Protein AF-A0A7K5KPU1-F1 (afdb_monomer_lite)

Sequence (123 aa):
QDVCALCQQLVGFLRHISNQSAVEVVLDQVLGVLCPPLPFAAPPCRALLRALLHRLLCEIQHLEPRQVCATLKLCRGELGAVPVPEVPGDRPQGSAGPGLSPRALPVPVPLCWMCRTLVARAE

Secondary structure (DSSP, 8-state):
--HHHHHHHHHHHHHHHHTSHHHHHHHHHHHHHHSTT-TTTHHHHHHHHHHHHHHHHHHHHT--HHHHHHHTTSS---S----------------PPP-----------SHHHHHHHHHTT--

Organism: Vireo altiloquus (NCBI:txid34956)

Structure (mmCIF, N/CA/C/O backbone):
data_AF-A0A7K5KPU1-F1
#
_entry.id   AF-A0A7K5KPU1-F1
#
loop_
_atom_site.group_PDB
_atom_site.id
_atom_site.type_symbol
_atom_site.label_atom_id
_atom_site.label_alt_id
_atom_site.label_comp_id
_atom_site.label_asym_id
_atom_site.label_entity_id
_atom_site.label_seq_id
_atom_site.pdbx_PDB_ins_code
_atom_site.Cartn_x
_atom_site.Cartn_y
_atom_site.Cartn_z
_atom_site.occupancy
_atom_site.B_iso_or_equiv
_atom_site.auth_seq_id
_atom_site.auth_comp_id
_atom_site.auth_asym_id
_atom_site.auth_atom_id
_atom_site.pdbx_PDB_model_num
ATOM 1 N N . GLN A 1 1 ? -23.981 -1.659 13.807 1.00 51.25 1 GLN A N 1
ATOM 2 C CA . GLN A 1 1 ? -22.627 -2.188 13.554 1.00 51.25 1 GLN A CA 1
ATOM 3 C C . GLN A 1 1 ? -21.649 -1.241 14.218 1.00 51.25 1 GLN A C 1
ATOM 5 O O . GLN A 1 1 ? -21.738 -0.044 13.967 1.00 51.25 1 GLN A O 1
ATOM 10 N N . ASP A 1 2 ? -20.780 -1.743 15.090 1.00 87.12 2 ASP A N 1
ATOM 11 C CA . ASP A 1 2 ? -19.763 -0.921 15.742 1.00 87.12 2 ASP A CA 1
ATOM 12 C C . ASP A 1 2 ? -18.693 -0.502 14.733 1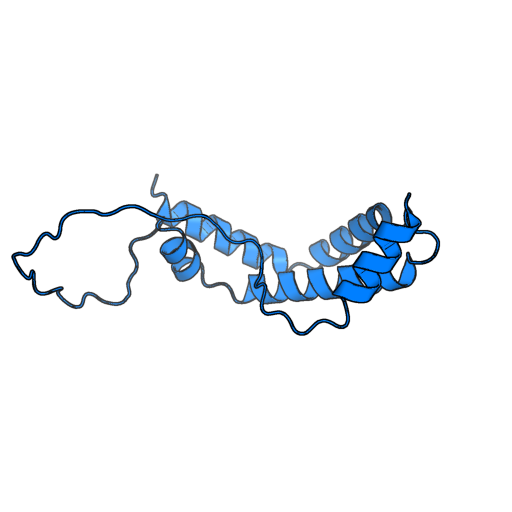.00 87.12 2 ASP A C 1
ATOM 14 O O . ASP A 1 2 ? -17.836 -1.292 14.338 1.00 87.12 2 ASP A O 1
ATOM 18 N N . VAL A 1 3 ? -18.738 0.765 14.321 1.00 92.81 3 VAL A N 1
ATOM 19 C CA . VAL A 1 3 ? -17.795 1.370 13.364 1.00 92.81 3 VAL A CA 1
ATOM 20 C C . VAL A 1 3 ? -16.341 1.201 13.827 1.00 92.81 3 VAL A C 1
ATOM 22 O O . VAL A 1 3 ? -15.447 0.943 13.022 1.00 92.81 3 VAL A O 1
ATOM 25 N N . CYS A 1 4 ? -16.116 1.261 15.142 1.00 94.75 4 CYS A N 1
ATOM 26 C CA . CYS A 1 4 ? -14.818 1.004 15.756 1.00 94.75 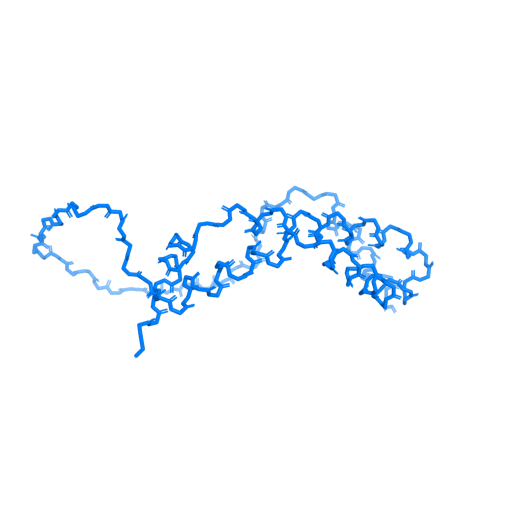4 CYS A CA 1
ATOM 27 C C . CYS A 1 4 ? -14.323 -0.433 15.511 1.00 94.75 4 CYS A C 1
ATOM 29 O O . CYS A 1 4 ? -13.163 -0.628 15.145 1.00 94.75 4 CYS A O 1
ATOM 31 N N . ALA A 1 5 ? -15.189 -1.437 15.682 1.00 95.38 5 ALA A N 1
ATOM 32 C CA . ALA A 1 5 ? -14.831 -2.839 15.475 1.00 95.38 5 ALA A CA 1
ATOM 33 C C . ALA A 1 5 ? -14.534 -3.124 13.998 1.00 95.38 5 ALA A C 1
ATOM 35 O O . ALA A 1 5 ? -13.524 -3.755 13.691 1.00 95.38 5 ALA A O 1
ATOM 36 N N . LEU A 1 6 ? -15.352 -2.580 13.091 1.00 96.06 6 LEU A N 1
ATOM 37 C CA . LEU A 1 6 ? -15.130 -2.709 11.651 1.00 96.06 6 LEU A CA 1
ATOM 38 C C . LEU A 1 6 ? -13.789 -2.093 11.232 1.00 96.06 6 LEU A C 1
ATOM 40 O O . LEU A 1 6 ? -13.026 -2.714 10.497 1.00 96.06 6 LEU A O 1
ATOM 44 N N . CYS A 1 7 ? -13.464 -0.901 11.738 1.00 96.56 7 CYS A N 1
ATOM 45 C CA . CYS A 1 7 ? -12.170 -0.278 11.478 1.00 96.56 7 CYS A CA 1
ATOM 46 C C . CYS A 1 7 ? -11.009 -1.161 11.961 1.00 96.56 7 CYS A C 1
ATOM 48 O O . CYS A 1 7 ? -10.065 -1.402 11.209 1.00 96.56 7 CYS A O 1
ATOM 50 N N . GLN A 1 8 ? -11.087 -1.691 13.188 1.00 95.69 8 GLN A N 1
ATOM 51 C CA . GLN A 1 8 ? -10.033 -2.552 13.732 1.00 95.69 8 GLN A CA 1
ATOM 52 C C . GLN A 1 8 ? -9.856 -3.826 12.903 1.00 95.69 8 GLN A C 1
ATOM 54 O O . GLN A 1 8 ? -8.725 -4.242 12.659 1.00 95.69 8 GLN A O 1
ATOM 59 N N . GLN A 1 9 ? -10.956 -4.418 12.433 1.00 96.56 9 GLN A N 1
ATOM 60 C CA . GLN A 1 9 ? -10.918 -5.574 11.542 1.00 96.56 9 GLN A CA 1
ATOM 61 C C . GLN A 1 9 ? -10.260 -5.239 10.203 1.00 96.56 9 GLN A C 1
ATOM 63 O O . GLN A 1 9 ? -9.405 -5.997 9.755 1.00 96.56 9 GLN A O 1
ATOM 68 N N . LEU A 1 10 ? -10.600 -4.101 9.588 1.00 95.81 10 LEU A N 1
ATOM 69 C CA . LEU A 1 10 ? -9.976 -3.663 8.337 1.00 95.81 10 LEU A CA 1
ATOM 70 C C . LEU A 1 10 ? -8.472 -3.440 8.507 1.00 95.81 10 LEU A C 1
ATOM 72 O O . LEU A 1 10 ? -7.690 -3.938 7.703 1.00 95.81 10 LEU A O 1
ATOM 76 N N . VAL A 1 11 ? -8.049 -2.740 9.563 1.00 95.19 11 VAL A N 1
ATOM 77 C CA . VAL A 1 11 ? -6.619 -2.511 9.822 1.00 95.19 11 VAL A CA 1
ATOM 78 C C . VAL A 1 11 ? -5.904 -3.831 10.121 1.00 95.19 11 VAL A C 1
ATOM 80 O O . VAL A 1 11 ? -4.813 -4.065 9.608 1.00 95.19 11 VAL A O 1
ATOM 83 N N . GLY A 1 12 ? -6.526 -4.731 10.886 1.00 94.81 12 GLY A N 1
ATOM 84 C CA . GLY A 1 12 ? -5.998 -6.076 11.123 1.00 94.81 12 GLY A CA 1
ATOM 85 C C . GLY A 1 12 ? -5.848 -6.887 9.833 1.00 94.81 12 GLY A C 1
ATOM 86 O O . GLY A 1 12 ? -4.824 -7.536 9.626 1.00 94.81 12 GLY A O 1
ATOM 87 N N . PHE A 1 13 ? -6.822 -6.798 8.928 1.00 93.56 13 PHE A N 1
ATOM 88 C CA . PHE A 1 13 ? -6.751 -7.438 7.619 1.00 93.56 13 PHE A CA 1
ATOM 89 C C . PHE A 1 13 ? -5.625 -6.850 6.761 1.00 93.56 13 PHE A C 1
ATOM 91 O O . PHE A 1 13 ? -4.845 -7.611 6.195 1.00 93.56 13 PHE A O 1
ATOM 98 N N . LEU A 1 14 ? -5.475 -5.520 6.731 1.00 92.25 14 LEU A N 1
ATOM 99 C CA . LEU A 1 14 ? -4.383 -4.838 6.025 1.00 92.25 14 LEU A CA 1
ATOM 100 C C . LEU A 1 14 ? -3.000 -5.299 6.513 1.00 92.25 14 LEU A C 1
ATOM 102 O O . LEU A 1 14 ? -2.121 -5.548 5.691 1.00 92.25 14 LEU A O 1
ATOM 106 N N . ARG A 1 15 ? -2.819 -5.481 7.828 1.00 92.62 15 ARG A N 1
ATOM 107 C CA . ARG A 1 15 ? -1.588 -6.056 8.407 1.00 92.62 15 ARG A CA 1
ATOM 108 C C . ARG A 1 15 ? -1.354 -7.498 7.984 1.00 92.62 15 ARG A C 1
ATOM 110 O O . ARG A 1 15 ? -0.224 -7.899 7.732 1.00 92.62 15 ARG A O 1
ATOM 117 N N . HIS A 1 16 ? -2.417 -8.297 7.961 1.00 90.56 16 HIS A N 1
ATOM 118 C CA . HIS A 1 16 ? -2.309 -9.704 7.609 1.00 90.56 16 HIS A CA 1
ATOM 119 C C . HIS A 1 16 ? -1.882 -9.873 6.150 1.00 90.56 16 HIS A C 1
ATOM 121 O O . HIS A 1 16 ? -0.963 -10.639 5.868 1.00 90.56 16 HIS A O 1
ATOM 127 N N . ILE A 1 17 ? -2.509 -9.128 5.235 1.00 88.88 17 ILE A N 1
ATOM 128 C CA . ILE A 1 17 ? -2.167 -9.203 3.814 1.00 88.88 17 ILE A CA 1
ATOM 129 C C . ILE A 1 17 ? -0.790 -8.601 3.528 1.00 88.88 17 ILE A C 1
ATOM 131 O O . ILE A 1 17 ? -0.080 -9.151 2.698 1.00 88.88 17 ILE A O 1
ATOM 135 N N . SER A 1 18 ? -0.362 -7.541 4.230 1.00 86.56 18 SER A N 1
ATOM 136 C CA . SER A 1 18 ? 0.942 -6.903 3.982 1.00 86.56 18 SER A CA 1
ATOM 137 C C . SER A 1 18 ? 2.144 -7.793 4.310 1.00 86.56 18 SER A C 1
ATOM 139 O O . SER A 1 18 ? 3.257 -7.491 3.889 1.00 86.56 18 SER A O 1
ATOM 141 N N . ASN A 1 19 ? 1.932 -8.888 5.044 1.00 80.56 19 ASN A N 1
ATOM 142 C CA . ASN A 1 19 ? 2.953 -9.888 5.349 1.00 80.56 19 ASN A CA 1
ATOM 143 C C . ASN A 1 19 ? 2.913 -11.103 4.399 1.00 80.56 19 ASN A C 1
ATOM 145 O O . ASN A 1 19 ? 3.642 -12.075 4.585 1.00 80.56 19 ASN A O 1
ATOM 149 N N . GLN A 1 20 ? 2.040 -11.099 3.389 1.00 81.00 20 GLN A N 1
ATOM 150 C CA . GLN A 1 20 ? 1.959 -12.200 2.435 1.00 81.00 20 GLN A CA 1
ATOM 151 C C . GLN A 1 20 ? 2.942 -12.006 1.281 1.00 81.00 20 GLN A C 1
ATOM 153 O O . GLN A 1 20 ? 2.995 -10.948 0.656 1.00 81.00 20 GLN A O 1
ATOM 158 N N . SER A 1 21 ? 3.643 -13.081 0.912 1.00 73.12 21 SER A N 1
ATOM 159 C CA . SER A 1 21 ? 4.524 -13.123 -0.265 1.00 73.12 21 SER A CA 1
ATOM 160 C C . SER A 1 21 ? 3.796 -12.803 -1.577 1.00 73.12 21 SER A C 1
ATOM 162 O O . SER A 1 21 ? 4.412 -12.328 -2.528 1.00 73.12 21 SER A O 1
ATOM 164 N N . ALA A 1 22 ? 2.474 -12.996 -1.622 1.00 76.69 22 ALA A N 1
ATOM 165 C CA . ALA A 1 22 ? 1.633 -12.602 -2.747 1.00 76.69 22 ALA A CA 1
ATOM 166 C C . ALA A 1 22 ? 1.683 -11.089 -3.033 1.00 76.69 22 ALA A C 1
ATOM 168 O O . ALA A 1 22 ? 1.543 -10.685 -4.186 1.00 76.69 22 ALA A O 1
ATOM 169 N N . VAL A 1 23 ? 1.926 -10.248 -2.020 1.00 80.56 23 VAL A N 1
ATOM 170 C CA . VAL A 1 23 ? 2.007 -8.793 -2.204 1.00 80.56 23 VAL A CA 1
ATOM 171 C C . VAL A 1 23 ? 3.253 -8.390 -2.989 1.00 80.56 23 VAL A C 1
ATOM 173 O O . VAL A 1 23 ? 3.163 -7.511 -3.840 1.00 80.56 23 VAL A O 1
ATOM 176 N N . GLU A 1 24 ? 4.383 -9.069 -2.787 1.00 79.25 24 GLU A N 1
ATOM 177 C CA . GLU A 1 24 ? 5.613 -8.832 -3.559 1.00 79.25 24 GLU A CA 1
ATOM 178 C C . GLU A 1 24 ? 5.430 -9.207 -5.044 1.00 79.25 24 GLU A C 1
ATOM 180 O O . GLU A 1 24 ? 5.913 -8.517 -5.939 1.00 79.25 24 GLU A O 1
ATOM 185 N N . VAL A 1 25 ? 4.640 -10.247 -5.336 1.00 82.56 25 VAL A N 1
ATOM 186 C CA . VAL A 1 25 ? 4.310 -10.629 -6.723 1.00 82.56 25 VAL A CA 1
ATOM 187 C C . VAL A 1 25 ? 3.425 -9.577 -7.396 1.00 82.56 25 VAL A C 1
ATOM 189 O O . VAL A 1 25 ? 3.665 -9.201 -8.544 1.00 82.56 25 VAL A O 1
ATOM 192 N N . VAL A 1 26 ? 2.405 -9.083 -6.689 1.00 84.62 26 VAL A N 1
ATOM 193 C CA . VAL A 1 26 ? 1.541 -8.000 -7.187 1.00 84.62 26 VAL A CA 1
ATOM 194 C C . VAL A 1 26 ? 2.347 -6.715 -7.372 1.00 84.62 26 VAL A C 1
ATOM 196 O O . VAL A 1 26 ? 2.153 -6.003 -8.358 1.00 84.62 26 VAL A O 1
ATOM 199 N N . LEU A 1 27 ? 3.290 -6.441 -6.469 1.00 84.88 27 LEU A N 1
ATOM 200 C CA . LEU A 1 27 ? 4.187 -5.298 -6.556 1.00 84.88 27 LEU A CA 1
ATOM 201 C C . LEU A 1 27 ? 4.974 -5.319 -7.868 1.00 84.88 27 LEU A C 1
ATOM 203 O O . LEU A 1 27 ? 4.920 -4.350 -8.622 1.00 84.88 27 LEU A O 1
ATOM 207 N N . ASP A 1 28 ? 5.638 -6.427 -8.189 1.00 86.06 28 ASP A N 1
ATOM 208 C CA . ASP A 1 28 ? 6.425 -6.534 -9.419 1.00 86.06 28 ASP A CA 1
ATOM 209 C C . ASP A 1 28 ? 5.581 -6.373 -10.692 1.00 86.06 28 ASP A C 1
ATOM 211 O O . ASP A 1 28 ? 6.036 -5.751 -11.657 1.00 86.06 28 ASP A O 1
ATOM 215 N N . GLN A 1 29 ? 4.330 -6.841 -10.686 1.00 89.12 29 GLN A N 1
ATOM 216 C CA . GLN A 1 29 ? 3.400 -6.612 -11.796 1.00 89.12 29 GLN A CA 1
ATOM 217 C C . GLN A 1 29 ? 3.062 -5.126 -11.957 1.00 89.12 29 GLN A C 1
ATOM 219 O O . GLN A 1 29 ? 3.133 -4.592 -13.064 1.00 89.12 29 GLN A O 1
ATOM 224 N N . VAL A 1 30 ? 2.755 -4.431 -10.857 1.00 86.56 30 VAL A N 1
ATOM 225 C CA . VAL A 1 30 ? 2.458 -2.990 -10.868 1.00 86.56 30 VAL A CA 1
ATOM 226 C C . VAL A 1 30 ? 3.669 -2.187 -11.355 1.00 86.56 30 VAL A C 1
ATOM 228 O O . VAL A 1 30 ? 3.527 -1.297 -12.196 1.00 86.56 30 VAL A O 1
ATOM 231 N N . LEU A 1 31 ? 4.879 -2.535 -10.909 1.00 88.19 31 LEU A N 1
ATOM 232 C CA . LEU A 1 31 ? 6.125 -1.923 -11.389 1.00 88.19 31 LEU A CA 1
ATOM 233 C C . LEU A 1 31 ? 6.356 -2.166 -12.886 1.00 88.19 31 LEU A C 1
ATOM 235 O O . LEU A 1 31 ? 6.851 -1.281 -13.593 1.00 88.19 31 LEU A O 1
ATOM 239 N N . GLY A 1 32 ? 5.981 -3.354 -13.363 1.00 87.38 32 GLY A N 1
ATOM 240 C CA . GLY A 1 32 ? 6.011 -3.736 -14.770 1.00 87.38 32 GLY A CA 1
ATOM 241 C C . GLY A 1 32 ? 5.085 -2.901 -15.654 1.00 87.38 32 GLY A C 1
ATOM 242 O O . GLY A 1 32 ? 5.360 -2.785 -16.841 1.00 87.38 32 GLY A O 1
ATOM 243 N N . VAL A 1 33 ? 4.048 -2.273 -15.091 1.00 89.75 33 VAL A N 1
ATOM 244 C CA . VAL A 1 33 ? 3.117 -1.387 -15.811 1.00 89.75 33 VAL A CA 1
ATOM 245 C C . VAL A 1 33 ? 3.498 0.090 -15.665 1.00 89.75 33 VAL A C 1
ATOM 247 O O . VAL A 1 33 ? 3.413 0.844 -16.632 1.00 89.75 33 VAL A O 1
ATOM 250 N N . LEU A 1 34 ? 3.945 0.519 -14.481 1.00 88.88 34 LEU A N 1
ATOM 251 C CA . LEU A 1 34 ? 4.185 1.938 -14.181 1.00 88.88 34 LEU A CA 1
ATOM 252 C C . LEU A 1 34 ? 5.497 2.491 -14.752 1.00 88.88 34 LEU A C 1
ATOM 254 O O . LEU A 1 34 ? 5.559 3.662 -15.116 1.00 88.88 34 LEU A O 1
ATOM 258 N N . CYS A 1 35 ? 6.555 1.680 -14.810 1.00 90.56 35 CYS A N 1
ATOM 259 C CA . CYS A 1 35 ? 7.888 2.152 -15.196 1.00 90.56 35 CYS A CA 1
ATOM 260 C C . CYS A 1 35 ? 8.233 2.130 -16.703 1.00 90.56 35 CYS A C 1
ATOM 262 O O . CYS A 1 35 ? 9.069 2.945 -17.098 1.00 90.56 35 CYS A O 1
ATOM 264 N N . PRO A 1 36 ? 7.669 1.259 -17.571 1.00 92.00 36 PRO A N 1
ATOM 265 C CA . PRO A 1 36 ? 7.988 1.257 -19.006 1.00 92.00 36 PRO A CA 1
ATOM 266 C C . PRO A 1 36 ? 7.766 2.580 -19.761 1.00 92.00 36 PRO A C 1
ATOM 268 O O . PRO A 1 36 ? 8.570 2.864 -20.648 1.00 92.00 36 PRO A O 1
ATOM 271 N N . PRO A 1 37 ? 6.765 3.422 -19.427 1.00 91.56 37 PRO A N 1
ATOM 272 C CA . PRO A 1 37 ? 6.594 4.729 -20.066 1.00 91.56 37 PRO A CA 1
ATOM 273 C C . PRO A 1 37 ? 7.772 5.698 -19.869 1.00 91.56 37 PRO A C 1
ATOM 275 O O . PRO A 1 37 ? 7.839 6.715 -20.553 1.00 91.56 37 PRO A O 1
ATOM 278 N N . LEU A 1 38 ? 8.705 5.403 -18.951 1.00 87.44 38 LEU A N 1
ATOM 279 C CA . LEU A 1 38 ? 9.915 6.189 -18.717 1.00 87.44 38 LEU A CA 1
ATOM 280 C C . LEU A 1 38 ? 11.148 5.483 -19.315 1.00 87.44 38 LEU A C 1
ATOM 282 O O . LEU A 1 38 ? 11.882 4.816 -18.585 1.00 87.44 38 LEU A O 1
ATOM 286 N N . PRO A 1 39 ? 11.448 5.639 -20.617 1.00 78.00 39 PRO A N 1
ATOM 287 C CA . PRO A 1 39 ? 12.469 4.839 -21.303 1.00 78.00 39 PRO A CA 1
ATOM 288 C C . PRO A 1 39 ? 13.878 4.997 -20.711 1.00 78.00 39 PRO A C 1
ATOM 290 O O . PRO A 1 39 ? 14.599 4.014 -20.558 1.00 78.00 39 PRO A O 1
ATOM 293 N N . PHE A 1 40 ? 14.261 6.210 -20.301 1.00 84.25 40 PHE A N 1
ATOM 294 C CA . PHE A 1 40 ? 15.585 6.484 -19.721 1.00 84.25 40 PHE A CA 1
ATOM 295 C C . PHE A 1 40 ? 15.663 6.249 -18.208 1.00 84.25 40 PHE A C 1
ATOM 297 O O . PHE A 1 40 ? 16.752 6.195 -17.644 1.00 84.25 40 PHE A O 1
ATOM 304 N N . ALA A 1 41 ? 14.514 6.117 -17.542 1.00 87.00 41 ALA A N 1
ATOM 305 C CA . ALA A 1 41 ? 14.425 6.033 -16.088 1.00 87.00 41 ALA A CA 1
ATOM 306 C C . ALA A 1 41 ? 13.699 4.771 -15.600 1.00 87.00 41 ALA A C 1
ATOM 308 O O . ALA A 1 41 ? 13.422 4.655 -14.411 1.00 87.00 41 ALA A O 1
ATOM 309 N N . ALA A 1 42 ? 13.431 3.792 -16.466 1.00 86.31 42 ALA A N 1
ATOM 310 C CA . ALA A 1 42 ? 12.747 2.566 -16.070 1.00 86.31 42 ALA A CA 1
ATOM 311 C C . ALA A 1 42 ? 13.507 1.779 -14.976 1.00 86.31 42 ALA A C 1
ATOM 313 O O . ALA A 1 42 ? 12.863 1.357 -14.011 1.00 86.31 42 ALA A O 1
ATOM 314 N N . PRO A 1 43 ? 14.849 1.607 -15.032 1.00 88.12 43 PRO A N 1
ATOM 315 C CA . PRO A 1 43 ? 15.593 0.983 -13.935 1.00 88.12 43 PRO A CA 1
ATOM 316 C C . PRO A 1 43 ? 15.525 1.752 -12.598 1.00 88.12 43 PRO A C 1
ATOM 318 O O . PRO A 1 43 ? 15.135 1.134 -11.604 1.00 88.12 43 PRO A O 1
ATOM 321 N N . PRO A 1 44 ? 15.830 3.068 -12.525 1.00 91.38 44 PRO A N 1
ATOM 322 C CA . PRO A 1 44 ? 15.705 3.810 -11.271 1.00 91.38 44 PRO A CA 1
ATOM 323 C C . PRO A 1 44 ? 14.250 3.945 -10.795 1.00 91.38 44 PRO A C 1
ATOM 325 O O . PRO A 1 44 ? 14.021 3.928 -9.591 1.00 91.38 44 PRO A O 1
ATOM 328 N N . CYS A 1 45 ? 13.263 3.989 -11.699 1.00 92.56 45 CYS A N 1
ATOM 329 C CA . CYS A 1 45 ? 11.837 3.943 -11.357 1.00 92.56 45 CYS A CA 1
ATOM 330 C C . CYS A 1 45 ? 11.492 2.668 -10.584 1.00 92.56 45 CYS A C 1
ATOM 332 O O . CYS A 1 45 ? 10.914 2.741 -9.500 1.00 92.56 45 CYS A O 1
ATOM 334 N N . ARG A 1 46 ? 11.904 1.500 -11.099 1.00 91.00 46 ARG A N 1
ATOM 335 C CA . ARG A 1 46 ? 11.656 0.216 -10.431 1.00 91.00 46 ARG A CA 1
ATOM 336 C C . ARG A 1 46 ? 12.326 0.156 -9.065 1.00 91.00 46 ARG A C 1
ATOM 338 O O . ARG A 1 46 ? 11.690 -0.266 -8.108 1.00 91.00 46 ARG A O 1
ATOM 345 N N . ALA A 1 47 ? 13.579 0.600 -8.965 1.00 91.12 47 ALA A N 1
ATOM 346 C CA . ALA A 1 47 ? 14.307 0.612 -7.698 1.00 91.12 47 ALA A CA 1
ATOM 347 C C . ALA A 1 47 ? 13.637 1.526 -6.659 1.00 91.12 47 ALA A C 1
ATOM 349 O O . ALA A 1 47 ? 13.429 1.113 -5.519 1.00 91.12 47 ALA A O 1
ATOM 350 N N . LEU A 1 48 ? 13.254 2.741 -7.066 1.00 91.38 48 LEU A N 1
ATOM 351 C CA . LEU A 1 48 ? 12.591 3.710 -6.199 1.00 91.38 48 LEU A CA 1
ATOM 352 C C . LEU A 1 48 ? 11.239 3.189 -5.710 1.00 91.38 48 LEU A C 1
ATOM 354 O O . LEU A 1 48 ? 10.988 3.165 -4.508 1.00 91.38 48 LEU A O 1
ATOM 358 N N . LEU A 1 49 ? 10.373 2.762 -6.628 1.00 91.56 49 LEU A N 1
ATOM 359 C CA . LEU A 1 49 ? 9.043 2.290 -6.267 1.00 91.56 49 LEU A CA 1
ATOM 360 C C . LEU A 1 49 ? 9.114 1.004 -5.441 1.00 91.56 49 LEU A C 1
ATOM 362 O O . LEU A 1 49 ? 8.411 0.905 -4.443 1.00 91.56 49 LEU A O 1
ATOM 366 N N . ARG A 1 50 ? 10.004 0.057 -5.764 1.00 89.94 50 ARG A N 1
ATOM 367 C CA . ARG A 1 50 ? 10.191 -1.142 -4.934 1.00 89.94 50 ARG A CA 1
ATOM 368 C C . ARG A 1 50 ? 10.600 -0.772 -3.507 1.00 89.94 50 ARG A C 1
ATOM 370 O O . ARG A 1 50 ? 10.012 -1.286 -2.564 1.00 89.94 50 ARG A O 1
ATOM 377 N N . ALA A 1 51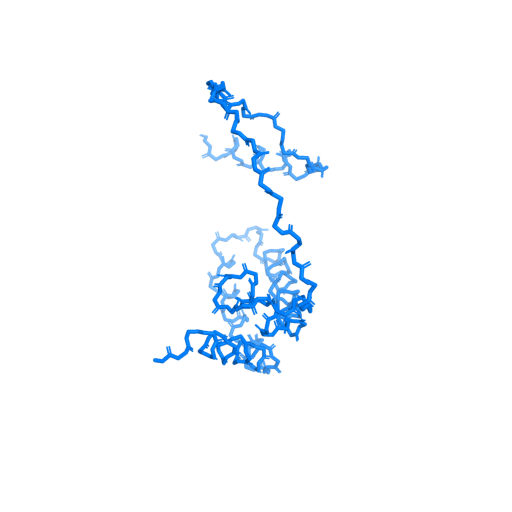 ? 11.541 0.158 -3.334 1.00 90.44 51 ALA A N 1
ATOM 378 C CA . ALA A 1 51 ? 11.947 0.619 -2.008 1.00 90.44 51 ALA A CA 1
ATOM 379 C C . ALA A 1 51 ? 10.805 1.324 -1.252 1.00 90.44 51 ALA A C 1
ATOM 381 O O . ALA A 1 51 ? 10.608 1.078 -0.062 1.00 90.44 51 ALA A O 1
ATOM 382 N N . LEU A 1 52 ? 10.036 2.177 -1.938 1.00 91.25 52 LEU A N 1
ATOM 383 C CA . LEU A 1 52 ? 8.894 2.883 -1.352 1.00 91.25 52 LEU A CA 1
ATOM 384 C C . LEU A 1 52 ? 7.782 1.922 -0.926 1.00 91.25 52 LEU A C 1
ATOM 386 O O . LEU A 1 52 ? 7.290 2.029 0.196 1.00 91.25 52 LEU A O 1
ATOM 390 N N . LEU A 1 53 ? 7.400 0.983 -1.794 1.00 88.88 53 LEU A N 1
ATOM 391 C CA . LEU A 1 53 ? 6.340 0.027 -1.491 1.00 88.88 53 LEU A CA 1
ATOM 392 C C . LEU A 1 53 ? 6.784 -0.974 -0.422 1.00 88.88 53 LEU A C 1
ATOM 394 O O . LEU A 1 53 ? 6.019 -1.221 0.502 1.00 88.88 53 LEU A O 1
ATOM 398 N N . HIS A 1 54 ? 8.026 -1.458 -0.452 1.00 88.06 54 HIS A N 1
ATOM 399 C CA . HIS A 1 54 ? 8.543 -2.321 0.611 1.00 88.06 54 HIS A CA 1
ATOM 400 C C . HIS A 1 54 ? 8.559 -1.609 1.973 1.00 88.06 54 HIS A C 1
ATOM 402 O O . HIS A 1 54 ? 8.112 -2.167 2.976 1.00 88.06 54 HIS A O 1
ATOM 408 N N . ARG A 1 55 ? 8.987 -0.337 2.014 1.00 91.12 55 ARG A N 1
ATOM 409 C CA . ARG A 1 55 ? 8.878 0.484 3.228 1.00 91.12 55 ARG A CA 1
ATOM 410 C C . ARG A 1 55 ? 7.424 0.602 3.679 1.00 91.12 55 ARG A C 1
ATOM 412 O O . ARG A 1 55 ? 7.155 0.364 4.846 1.00 91.12 55 ARG A O 1
ATOM 419 N N . LEU A 1 56 ? 6.493 0.926 2.780 1.00 89.88 56 LEU A N 1
ATOM 420 C CA . LEU A 1 56 ? 5.073 1.051 3.118 1.00 89.88 56 LEU A CA 1
ATOM 421 C C . LEU A 1 56 ? 4.503 -0.243 3.717 1.00 89.88 56 LEU A C 1
ATOM 423 O O . LEU A 1 56 ? 3.797 -0.186 4.719 1.00 89.88 56 LEU A O 1
ATOM 427 N N . LEU A 1 57 ? 4.820 -1.401 3.135 1.00 89.00 57 LEU A N 1
ATOM 428 C CA . LEU A 1 57 ? 4.373 -2.696 3.651 1.00 89.00 57 LEU A CA 1
ATOM 429 C C . LEU A 1 57 ? 4.909 -2.958 5.056 1.00 89.00 57 LEU A C 1
ATOM 431 O O . LEU A 1 57 ? 4.147 -3.394 5.918 1.00 89.00 57 LEU A O 1
ATOM 435 N N . CYS A 1 58 ? 6.179 -2.628 5.298 1.00 88.44 58 CYS A N 1
ATOM 436 C CA . CYS A 1 58 ? 6.792 -2.709 6.618 1.00 88.44 58 CYS A CA 1
ATOM 437 C C . CYS A 1 58 ? 6.074 -1.798 7.630 1.00 88.44 58 CYS A C 1
ATOM 439 O O . CYS A 1 58 ? 5.655 -2.266 8.685 1.00 88.44 58 CYS A O 1
ATOM 441 N N . GLU A 1 59 ? 5.819 -0.532 7.283 1.00 90.56 59 GLU A N 1
ATOM 442 C CA . GLU A 1 59 ? 5.077 0.398 8.151 1.00 90.56 59 GLU A CA 1
ATOM 443 C C . GLU A 1 59 ? 3.667 -0.125 8.474 1.00 90.56 59 GLU A C 1
ATOM 445 O O . GLU A 1 59 ? 3.230 -0.058 9.622 1.00 90.56 59 GLU A O 1
ATOM 450 N N . ILE A 1 60 ? 2.968 -0.714 7.491 1.00 91.88 60 ILE A N 1
ATOM 451 C CA . ILE A 1 60 ? 1.640 -1.308 7.705 1.00 91.88 60 ILE A CA 1
ATOM 452 C C . ILE A 1 60 ? 1.704 -2.419 8.758 1.00 91.88 60 ILE A C 1
ATOM 454 O O . ILE A 1 60 ? 0.815 -2.487 9.602 1.00 91.88 60 ILE A O 1
ATOM 458 N N . GLN A 1 61 ? 2.746 -3.259 8.764 1.00 89.06 61 GLN A N 1
ATOM 459 C CA . GLN A 1 61 ? 2.877 -4.347 9.744 1.00 89.06 61 GLN A CA 1
ATOM 460 C C . GLN A 1 61 ? 2.964 -3.848 11.194 1.00 89.06 61 GLN A C 1
ATOM 462 O O . GLN A 1 61 ? 2.503 -4.545 12.108 1.00 89.06 61 GLN A O 1
ATOM 467 N N . HIS A 1 62 ? 3.501 -2.644 11.398 1.00 90.25 62 HIS A N 1
ATOM 468 C CA . HIS A 1 62 ? 3.661 -2.012 12.708 1.00 90.25 62 HIS A CA 1
ATOM 469 C C . HIS A 1 62 ? 2.440 -1.201 13.168 1.00 90.25 62 HIS A C 1
ATOM 471 O O . HIS A 1 62 ? 2.430 -0.703 14.293 1.00 90.25 62 HIS A O 1
ATOM 477 N N . LEU A 1 63 ? 1.395 -1.079 12.345 1.00 92.06 63 LEU A N 1
ATOM 478 C CA . LEU A 1 63 ? 0.183 -0.358 12.728 1.00 92.06 63 LEU A CA 1
ATOM 479 C C . LEU A 1 63 ? -0.563 -1.078 13.853 1.00 92.06 63 LEU A C 1
ATOM 481 O O . LEU A 1 63 ? -0.909 -2.249 13.736 1.00 92.06 63 LEU A O 1
ATOM 485 N N . GLU A 1 64 ? -0.922 -0.354 14.910 1.00 94.50 64 GLU A N 1
ATOM 486 C CA . GLU A 1 64 ? -1.827 -0.871 15.935 1.00 94.50 64 GLU A CA 1
ATOM 487 C C . GLU A 1 64 ? -3.288 -0.526 15.590 1.00 94.50 64 GLU A C 1
ATOM 489 O O . GLU A 1 64 ? -3.641 0.659 15.582 1.00 94.50 64 GLU A O 1
ATOM 494 N N . PRO A 1 65 ? -4.173 -1.518 15.324 1.00 94.25 65 PRO A N 1
ATOM 495 C CA . PRO A 1 65 ? -5.535 -1.278 14.841 1.00 94.25 65 PRO A CA 1
ATOM 496 C C . PRO A 1 65 ? -6.325 -0.294 15.701 1.00 94.25 65 PRO A C 1
ATOM 498 O O . PRO A 1 65 ? -6.988 0.600 15.182 1.00 94.25 65 PRO A O 1
ATOM 501 N N . ARG A 1 66 ? -6.208 -0.402 17.028 1.00 92.19 66 ARG A N 1
ATOM 502 C CA . ARG A 1 66 ? -6.873 0.525 17.951 1.00 92.19 66 ARG A CA 1
ATOM 503 C C . ARG A 1 66 ? -6.341 1.951 17.839 1.00 92.19 66 ARG A C 1
ATOM 505 O O . ARG A 1 66 ? -7.147 2.875 17.814 1.00 92.19 66 ARG A O 1
ATOM 512 N N . GLN A 1 67 ? -5.024 2.144 17.747 1.00 94.19 67 GLN A N 1
ATOM 513 C CA . GLN A 1 67 ? -4.428 3.480 17.615 1.00 94.19 67 GLN A CA 1
ATOM 514 C C . GLN A 1 67 ? -4.785 4.135 16.282 1.00 94.19 67 GLN A C 1
ATOM 516 O O . GLN A 1 67 ? -5.137 5.315 16.259 1.00 94.19 67 GLN A O 1
ATOM 521 N N . VAL A 1 68 ? -4.760 3.373 15.185 1.00 94.38 68 VAL A N 1
ATOM 522 C CA . VAL A 1 68 ? -5.170 3.869 13.865 1.00 94.38 68 VAL A CA 1
ATOM 523 C C . VAL A 1 68 ? -6.634 4.298 13.901 1.00 94.38 68 VAL A C 1
ATOM 525 O O . VAL A 1 68 ? -6.962 5.433 13.565 1.00 94.38 68 VAL A O 1
ATOM 528 N N . CYS A 1 69 ? -7.520 3.438 14.401 1.00 95.12 69 CYS A N 1
ATOM 529 C CA . CYS A 1 69 ? -8.947 3.741 14.465 1.00 95.12 69 CYS A CA 1
ATOM 530 C C . CYS A 1 69 ? -9.291 4.856 15.467 1.00 95.12 69 CYS A C 1
ATOM 532 O O . CYS A 1 69 ? -10.253 5.592 15.251 1.00 95.12 69 CYS A O 1
ATOM 534 N N . ALA A 1 70 ? -8.507 5.031 16.535 1.00 94.56 70 ALA A N 1
ATOM 535 C CA . ALA A 1 70 ? -8.634 6.163 17.454 1.00 94.56 70 ALA A CA 1
ATOM 536 C C . ALA A 1 70 ? -8.156 7.480 16.819 1.00 94.56 70 ALA A C 1
ATOM 538 O O . ALA A 1 70 ? -8.815 8.511 16.971 1.00 94.56 70 ALA A O 1
ATOM 539 N N . THR A 1 71 ? -7.059 7.447 16.055 1.00 94.62 71 THR A N 1
ATOM 540 C CA . THR A 1 71 ? -6.569 8.592 15.267 1.00 94.62 71 THR A CA 1
ATOM 541 C C . THR A 1 71 ? -7.618 9.042 14.254 1.00 94.62 71 THR A C 1
ATOM 543 O O . THR A 1 71 ? -7.901 10.232 14.142 1.00 94.62 71 THR A O 1
ATOM 546 N N . LEU A 1 72 ? -8.277 8.084 13.597 1.00 94.06 72 LEU A N 1
ATOM 547 C CA . LEU A 1 72 ? -9.393 8.323 12.677 1.00 94.06 72 LEU A CA 1
ATOM 548 C C . LEU A 1 72 ? -10.708 8.708 13.381 1.00 94.06 72 LEU A C 1
ATOM 550 O O . LEU A 1 72 ? -11.718 8.899 12.711 1.00 94.06 72 LEU A O 1
ATOM 554 N N . LYS A 1 73 ? -10.719 8.811 14.720 1.00 92.81 73 LYS A N 1
ATOM 555 C CA . LYS A 1 73 ? -11.903 9.113 15.549 1.00 92.81 73 LYS A CA 1
ATOM 556 C C . LYS A 1 73 ? -13.058 8.111 15.392 1.00 92.81 73 LYS A C 1
ATOM 558 O O . LYS A 1 73 ? -14.183 8.400 15.785 1.00 92.81 73 LYS A O 1
ATOM 563 N N . LEU A 1 74 ? -12.775 6.919 14.864 1.00 93.44 74 LEU A N 1
ATOM 564 C CA . LEU A 1 74 ? -13.729 5.815 14.700 1.00 93.44 74 LEU A CA 1
ATOM 565 C C . LEU A 1 74 ? -13.863 4.994 15.988 1.00 93.44 74 LEU A C 1
ATOM 567 O O . LEU A 1 74 ? -14.892 4.366 16.217 1.00 93.44 74 LEU A O 1
ATOM 571 N N . CYS A 1 75 ? -12.831 5.016 16.834 1.00 91.19 75 CYS A N 1
ATOM 572 C CA . CYS A 1 75 ? -12.841 4.471 18.186 1.00 91.19 75 CYS A CA 1
ATOM 573 C C . CYS A 1 75 ? -12.693 5.595 19.214 1.00 91.19 75 CYS A C 1
ATOM 575 O O . CYS A 1 75 ? -11.960 6.561 18.984 1.00 91.19 75 CYS A O 1
ATOM 577 N N . ARG A 1 76 ? -13.326 5.445 20.385 1.00 84.88 76 ARG A N 1
ATOM 578 C CA . ARG A 1 76 ? -12.942 6.244 21.555 1.00 84.88 76 ARG A CA 1
ATOM 579 C C . ARG A 1 76 ? -11.496 5.895 21.907 1.00 84.88 76 ARG A C 1
ATOM 581 O O . ARG A 1 76 ? -11.139 4.721 21.980 1.00 84.88 76 ARG A O 1
ATOM 588 N N . GLY A 1 77 ? -10.660 6.918 22.044 1.00 64.12 77 GLY A N 1
ATOM 589 C CA . GLY A 1 77 ? -9.274 6.736 22.445 1.00 64.12 77 GLY A CA 1
ATOM 590 C C . GLY A 1 77 ? -9.220 6.343 23.912 1.00 64.12 77 GLY A C 1
ATOM 591 O O . GLY A 1 77 ? -9.570 7.146 24.765 1.00 64.12 77 GLY A O 1
ATOM 592 N N . GLU A 1 78 ? -8.747 5.138 24.202 1.00 56.22 78 GLU A N 1
ATOM 593 C CA . GLU A 1 78 ? -8.248 4.780 25.530 1.00 56.22 78 GLU A CA 1
ATOM 594 C C . GLU A 1 78 ? -6.804 5.301 25.642 1.00 56.22 78 GLU A C 1
ATOM 596 O O . GLU A 1 78 ? -5.841 4.540 25.664 1.00 56.22 78 GLU A O 1
ATOM 601 N N . LEU A 1 79 ? -6.628 6.623 25.653 1.00 50.69 79 LEU A N 1
ATOM 602 C CA . LEU A 1 79 ? -5.630 7.173 26.565 1.00 50.69 79 LEU A CA 1
ATOM 603 C C . LEU A 1 79 ? -6.389 7.204 27.881 1.00 50.69 79 LEU A C 1
ATOM 605 O O . LEU A 1 79 ? -7.401 7.896 27.944 1.00 50.69 79 LEU A O 1
ATOM 609 N N . GLY A 1 80 ? -5.998 6.336 28.820 1.00 39.75 80 GLY A N 1
ATOM 610 C CA . GLY A 1 80 ? -6.793 5.969 29.990 1.00 39.75 80 GLY A CA 1
ATOM 611 C C . GLY A 1 80 ? -7.564 7.136 30.591 1.00 39.75 80 GLY A C 1
ATOM 612 O O . GLY A 1 80 ? -7.057 8.253 30.633 1.00 39.75 80 GLY A O 1
ATOM 613 N N . ALA A 1 81 ? -8.789 6.853 31.031 1.00 39.81 81 ALA A N 1
ATOM 614 C CA . ALA A 1 81 ? -9.662 7.774 31.739 1.00 39.81 81 ALA A CA 1
ATOM 615 C C . ALA A 1 81 ? -8.909 8.547 32.839 1.00 39.81 81 ALA A C 1
ATOM 617 O O . ALA A 1 81 ? -8.865 8.143 33.998 1.00 39.81 81 ALA A O 1
ATOM 618 N N . VAL A 1 82 ? -8.322 9.683 32.474 1.00 45.78 82 VAL A N 1
ATOM 619 C CA . VAL A 1 82 ? -8.045 10.769 33.395 1.00 45.78 82 VAL A CA 1
ATOM 620 C C . VAL A 1 82 ? -9.341 11.567 33.413 1.00 45.78 82 VAL A C 1
ATOM 622 O O . VAL A 1 82 ? -9.780 12.011 32.346 1.00 45.78 82 VAL A O 1
ATOM 625 N N . PRO A 1 83 ? -10.005 11.714 34.570 1.00 41.06 83 PRO A N 1
ATOM 626 C CA . PRO A 1 83 ? -11.144 12.606 34.664 1.00 41.06 83 PRO A CA 1
ATOM 627 C C . PRO A 1 83 ? -10.667 14.002 34.265 1.00 41.06 83 PRO A C 1
ATOM 629 O O . PRO A 1 83 ? -9.815 14.584 34.931 1.00 41.06 83 PRO A O 1
ATOM 632 N N . VAL A 1 84 ? -11.181 14.506 33.143 1.00 44.97 84 VAL A N 1
ATOM 633 C CA . VAL A 1 84 ? -11.078 15.915 32.767 1.00 44.97 84 VAL A CA 1
ATOM 634 C C . VAL A 1 84 ? -11.805 16.688 33.867 1.00 44.97 84 VAL A C 1
ATOM 636 O O . VAL A 1 84 ? -13.012 16.489 34.018 1.00 44.97 84 VAL A O 1
ATOM 639 N N . PRO A 1 85 ? -11.130 17.530 34.668 1.00 45.41 85 PRO A N 1
ATOM 640 C CA . PRO A 1 85 ? -11.842 18.473 35.507 1.00 45.41 85 PRO A CA 1
ATOM 641 C C . PRO A 1 85 ? -12.548 19.440 34.558 1.00 45.41 85 PRO A C 1
ATOM 643 O O . PRO A 1 85 ? -11.899 20.115 33.756 1.00 45.41 85 PRO A O 1
ATOM 646 N N . GLU A 1 86 ? -13.875 19.465 34.605 1.00 38.19 86 GLU A N 1
ATOM 647 C CA . GLU A 1 86 ? -14.657 20.480 33.913 1.00 38.19 86 GLU A CA 1
ATOM 648 C C . GLU A 1 86 ? -14.267 21.847 34.479 1.00 38.19 86 GLU A C 1
ATOM 650 O O . GLU A 1 86 ? -14.507 22.132 35.651 1.00 38.19 86 GLU A O 1
ATOM 655 N N . VAL A 1 87 ? -13.626 22.680 33.659 1.00 48.31 87 VAL A N 1
ATOM 656 C CA . VAL A 1 87 ? -13.377 24.085 33.987 1.00 48.31 87 VAL A CA 1
ATOM 657 C C . VAL A 1 87 ? -14.469 24.918 33.312 1.00 48.31 87 VAL A C 1
ATOM 659 O O . VAL A 1 87 ? -14.536 24.942 32.080 1.00 48.31 87 VAL A O 1
ATOM 662 N N . PRO A 1 88 ? -15.341 25.592 34.082 1.00 48.12 88 PRO A N 1
ATOM 663 C CA . PRO A 1 88 ? -16.334 26.506 33.537 1.00 48.12 88 PRO A CA 1
ATOM 664 C C . PRO A 1 88 ? -15.691 27.830 33.106 1.00 48.12 88 PRO A C 1
ATOM 666 O O . PRO A 1 88 ? -15.029 28.481 33.908 1.00 48.12 88 PRO A O 1
ATOM 669 N N . GLY A 1 89 ? -15.994 28.254 31.877 1.00 43.97 89 GLY A N 1
ATOM 670 C CA . GLY A 1 89 ? -15.894 29.647 31.428 1.00 43.97 89 GLY A CA 1
ATOM 671 C C . GLY A 1 89 ? -14.525 30.079 30.900 1.00 43.97 89 GLY A C 1
ATOM 672 O O . GLY A 1 89 ? -13.582 30.243 31.655 1.00 43.97 89 GLY A O 1
ATOM 673 N N . ASP A 1 90 ? -14.430 30.310 29.591 1.00 37.09 90 ASP A N 1
ATOM 674 C CA . ASP A 1 90 ? -14.374 31.673 29.050 1.00 37.09 90 ASP A CA 1
ATOM 675 C C . ASP A 1 90 ? -14.441 31.630 27.519 1.00 37.09 90 ASP A C 1
ATOM 677 O O . ASP A 1 90 ? -13.887 30.751 26.857 1.00 37.09 90 ASP A O 1
ATOM 681 N N . ARG A 1 91 ? -15.176 32.575 26.943 1.00 47.78 91 ARG A N 1
ATOM 682 C CA . ARG A 1 91 ? -15.359 32.725 25.499 1.00 47.78 91 ARG A CA 1
ATOM 683 C C . ARG A 1 91 ? -14.499 33.909 25.071 1.00 47.78 91 ARG A C 1
ATOM 685 O O . ARG A 1 91 ? -14.738 34.995 25.592 1.00 47.78 91 ARG A O 1
ATOM 692 N N . PRO A 1 92 ? -13.620 33.783 24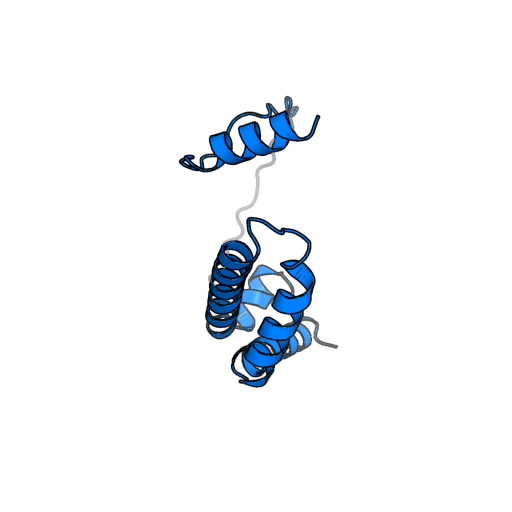.064 1.00 46.22 92 PRO A N 1
ATOM 693 C CA . PRO A 1 92 ? -13.226 34.962 23.314 1.00 46.22 92 PRO A CA 1
ATOM 694 C C . PRO A 1 92 ? -13.739 34.909 21.882 1.00 46.22 92 PRO A C 1
ATOM 696 O O . PRO A 1 92 ? -13.796 33.880 21.211 1.00 46.22 92 PRO A O 1
ATOM 699 N N . GLN A 1 93 ? -14.167 36.095 21.482 1.00 41.78 93 GLN A N 1
ATOM 700 C CA . GLN A 1 93 ? -14.714 36.499 20.204 1.00 41.78 93 GLN A CA 1
ATOM 701 C C . GLN A 1 93 ? -13.693 36.328 19.074 1.00 41.78 93 GLN A C 1
ATOM 703 O O . GLN A 1 93 ? -12.484 36.309 19.296 1.00 41.78 93 GLN A O 1
ATOM 708 N N . GLY A 1 94 ? -14.210 36.193 17.852 1.00 42.03 94 GLY A N 1
ATOM 709 C CA . GLY A 1 94 ? -13.408 35.968 16.658 1.00 42.03 94 GLY A CA 1
ATOM 710 C C . GLY A 1 94 ? -12.515 37.139 16.254 1.00 42.03 94 GLY A C 1
ATOM 711 O O . GLY A 1 94 ? -12.611 38.244 16.772 1.00 42.03 94 GLY A O 1
ATOM 712 N N . SER A 1 95 ? -11.671 36.889 15.259 1.00 38.00 95 SER 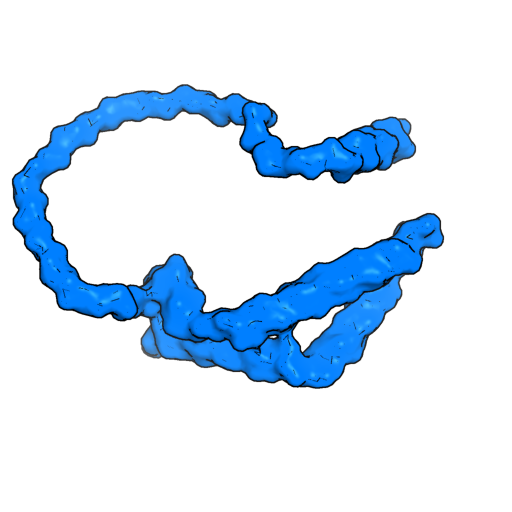A N 1
ATOM 713 C CA . SER A 1 95 ? -11.158 37.906 14.344 1.00 38.00 95 SER A CA 1
ATOM 714 C C . SER A 1 95 ? -10.533 37.236 13.119 1.00 38.00 95 SER A C 1
ATOM 716 O O . SER A 1 95 ? -10.218 36.047 13.115 1.00 38.00 95 SER A O 1
ATOM 718 N N . ALA A 1 96 ? -10.488 38.018 12.048 1.00 39.06 96 ALA A N 1
ATOM 719 C CA . ALA A 1 96 ? -10.226 37.658 10.669 1.00 39.06 96 ALA A CA 1
ATOM 720 C C . ALA A 1 96 ? -8.922 36.880 10.430 1.00 39.06 96 ALA A C 1
ATOM 722 O O . ALA A 1 96 ? -7.869 37.214 10.966 1.00 39.06 96 ALA A O 1
ATOM 723 N N . GLY A 1 97 ? -8.987 35.894 9.533 1.00 40.69 97 GLY A N 1
ATOM 724 C CA . GLY A 1 97 ? -7.804 35.270 8.951 1.00 40.69 97 GLY A CA 1
ATOM 725 C C . GLY A 1 97 ? -7.248 36.114 7.799 1.00 40.69 97 GLY A C 1
ATOM 726 O O . GLY A 1 97 ? -8.012 36.472 6.899 1.00 40.69 97 GLY A O 1
ATOM 727 N N . PRO A 1 98 ? -5.939 36.410 7.767 1.00 42.47 98 PRO A N 1
ATOM 728 C CA . PRO A 1 98 ? -5.276 36.872 6.564 1.00 42.47 98 PRO A CA 1
ATOM 729 C C . PRO A 1 98 ? -4.650 35.695 5.798 1.00 42.47 98 PRO A C 1
ATOM 731 O O . PRO A 1 98 ? -3.978 34.841 6.368 1.00 42.47 98 PRO A O 1
ATOM 734 N N . GLY A 1 99 ? -4.918 35.698 4.491 1.00 37.53 99 GLY A N 1
ATOM 735 C CA . GLY A 1 99 ? -4.185 35.105 3.366 1.00 37.53 99 GLY A CA 1
ATOM 736 C C . GLY A 1 99 ? -3.148 33.997 3.598 1.00 37.53 99 GLY A C 1
ATOM 737 O O . GLY A 1 99 ? -2.112 34.193 4.227 1.00 37.53 99 GLY A O 1
ATOM 738 N N . LEU A 1 100 ? -3.353 32.874 2.901 1.00 39.94 100 LEU A N 1
ATOM 739 C CA . LEU A 1 100 ? -2.299 31.909 2.587 1.00 39.94 100 LEU A CA 1
ATOM 740 C C . LEU A 1 100 ? -1.187 32.587 1.763 1.00 39.94 100 LEU A C 1
ATOM 742 O O . LEU A 1 100 ? -1.398 32.962 0.611 1.00 39.94 100 LEU A O 1
ATOM 746 N N . SER A 1 101 ? 0.013 32.684 2.337 1.00 41.44 101 SER A N 1
ATOM 747 C CA . SER A 1 101 ? 1.255 32.974 1.612 1.00 41.44 101 SER A CA 1
ATOM 748 C C . SER A 1 101 ? 1.917 31.652 1.176 1.00 41.44 101 SER A C 1
ATOM 750 O O . SER A 1 101 ? 2.179 30.801 2.029 1.00 41.44 101 SER A O 1
ATOM 752 N N . PRO A 1 102 ? 2.203 31.425 -0.122 1.00 50.94 102 PRO A N 1
ATOM 753 C CA . PRO A 1 102 ? 2.592 30.112 -0.648 1.00 50.94 102 PRO A CA 1
ATOM 754 C C . PRO A 1 102 ? 4.107 29.831 -0.611 1.00 50.94 102 PRO A C 1
ATOM 756 O O . PRO A 1 102 ? 4.665 29.289 -1.565 1.00 50.94 102 PRO A O 1
ATOM 759 N N . ARG A 1 103 ? 4.823 30.185 0.463 1.00 49.47 103 ARG A N 1
ATOM 760 C CA . ARG A 1 103 ? 6.262 29.870 0.573 1.00 49.47 103 ARG A CA 1
ATOM 761 C C . ARG A 1 103 ? 6.671 29.495 1.989 1.00 49.47 103 ARG A C 1
ATOM 763 O O . ARG A 1 103 ? 7.105 30.359 2.735 1.00 49.47 103 ARG A O 1
ATOM 770 N N . ALA A 1 104 ? 6.605 28.201 2.298 1.00 48.50 104 ALA A N 1
ATOM 771 C CA . ALA A 1 104 ? 7.588 27.507 3.138 1.00 48.50 104 ALA A CA 1
ATOM 772 C C . ALA A 1 104 ? 7.215 26.019 3.271 1.00 48.50 104 ALA A C 1
ATOM 774 O O . ALA A 1 104 ? 6.597 25.621 4.253 1.00 48.50 104 ALA A O 1
ATOM 775 N N . LEU A 1 105 ? 7.599 25.177 2.302 1.00 47.78 105 LEU A N 1
ATOM 776 C CA . LEU A 1 105 ? 7.784 23.755 2.610 1.00 47.78 105 LEU A CA 1
ATOM 777 C C . LEU A 1 105 ? 9.216 23.564 3.145 1.00 47.78 105 LEU A C 1
ATOM 779 O O . LEU A 1 105 ? 10.163 23.935 2.445 1.00 47.78 105 LEU A O 1
ATOM 783 N N . PRO A 1 106 ? 9.395 22.997 4.353 1.00 56.16 106 PRO A N 1
ATOM 784 C CA . PRO A 1 106 ? 10.687 22.854 5.014 1.00 56.16 106 PRO A CA 1
ATOM 785 C C . PRO A 1 106 ? 11.313 21.493 4.682 1.00 56.16 106 PRO A C 1
ATOM 787 O O . PRO A 1 106 ? 11.481 20.647 5.556 1.00 56.16 106 PRO A O 1
ATOM 790 N N . VAL A 1 107 ? 11.637 21.252 3.409 1.00 52.16 107 VAL A N 1
ATOM 791 C CA . VAL A 1 107 ? 12.367 20.037 3.009 1.00 52.16 107 VAL A CA 1
ATOM 792 C C . VAL A 1 107 ? 13.730 20.439 2.437 1.00 52.16 107 VAL A C 1
ATOM 794 O O . VAL A 1 107 ? 13.772 21.247 1.507 1.00 52.16 107 VAL A O 1
ATOM 797 N N . PRO A 1 108 ? 14.851 19.912 2.962 1.00 53.84 108 PRO A N 1
ATOM 798 C CA . PRO A 1 108 ? 16.184 20.200 2.443 1.00 53.84 108 PRO A CA 1
ATOM 799 C C . PRO A 1 108 ? 16.319 19.578 1.043 1.00 53.84 108 PRO A C 1
ATOM 801 O O . PRO A 1 108 ? 16.244 18.363 0.877 1.00 53.84 108 PRO A O 1
ATOM 804 N N . VAL A 1 109 ? 16.446 20.413 0.007 1.00 51.66 109 VAL A N 1
ATOM 805 C CA . VAL A 1 109 ? 16.298 19.999 -1.399 1.00 51.66 109 VAL A CA 1
ATOM 806 C C . VAL A 1 109 ? 17.615 19.978 -2.178 1.00 51.66 109 VAL A C 1
ATOM 808 O O . VAL A 1 109 ? 18.113 21.035 -2.558 1.00 51.66 109 VAL A O 1
ATOM 811 N N . PRO A 1 110 ? 18.064 18.781 -2.597 1.00 53.72 110 PRO A N 1
ATOM 812 C CA . PRO A 1 110 ? 18.643 18.554 -3.921 1.00 53.72 110 PRO A CA 1
ATOM 813 C C . PRO A 1 110 ? 17.572 18.153 -4.964 1.00 53.72 110 PRO A C 1
ATOM 815 O O . PRO A 1 110 ? 17.815 18.218 -6.165 1.00 53.72 110 PRO A O 1
ATOM 818 N N . LEU A 1 111 ? 16.351 17.798 -4.533 1.00 57.78 111 LEU A N 1
ATOM 819 C CA . LEU A 1 111 ? 15.295 17.257 -5.406 1.00 57.78 1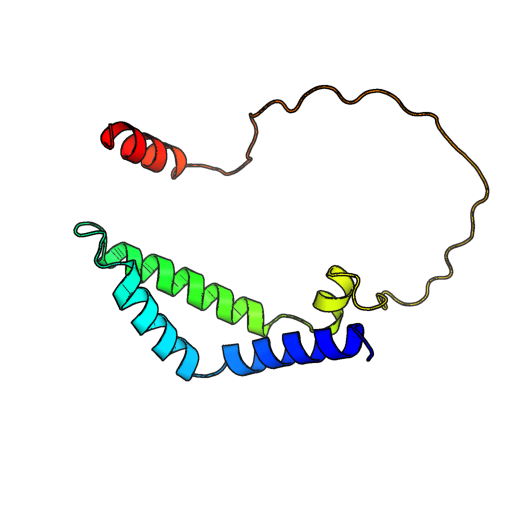11 LEU A CA 1
ATOM 820 C C . LEU A 1 111 ? 14.442 18.330 -6.119 1.00 57.78 111 LEU A C 1
ATOM 822 O O . LEU A 1 111 ? 13.973 18.090 -7.228 1.00 57.78 111 LEU A O 1
ATOM 826 N N . CYS A 1 112 ? 14.296 19.546 -5.571 1.00 66.06 112 CYS A N 1
ATOM 827 C CA . CYS A 1 112 ? 13.549 20.623 -6.252 1.00 66.06 112 CYS A CA 1
ATOM 828 C C . CYS A 1 112 ? 14.246 21.138 -7.521 1.00 66.06 112 CYS A C 1
ATOM 830 O O . CYS A 1 112 ? 13.564 21.540 -8.461 1.00 66.06 112 CYS A O 1
ATOM 832 N N . TRP A 1 113 ? 15.585 21.157 -7.567 1.00 65.12 113 TRP A N 1
ATOM 833 C CA . TRP A 1 113 ? 16.314 21.639 -8.748 1.00 65.12 113 TRP A CA 1
ATOM 834 C C . TRP A 1 113 ? 16.151 20.681 -9.928 1.00 65.12 113 TRP A C 1
ATOM 836 O O . TRP A 1 113 ? 15.866 21.128 -11.039 1.00 65.12 113 TRP A O 1
ATOM 846 N N . MET A 1 114 ? 16.235 19.370 -9.670 1.00 65.19 114 MET A N 1
ATOM 847 C CA . MET A 1 114 ? 15.990 18.335 -10.678 1.00 65.19 114 MET A CA 1
ATOM 848 C C . MET A 1 114 ? 14.538 18.354 -11.164 1.00 65.19 114 MET A C 1
ATOM 850 O O . MET A 1 114 ? 14.299 18.339 -12.365 1.00 65.19 114 MET A O 1
ATOM 854 N N . CYS A 1 115 ? 13.562 18.487 -10.261 1.00 64.25 115 CYS A N 1
ATOM 855 C CA . CYS A 1 115 ? 12.162 18.608 -10.670 1.00 64.25 115 CYS A CA 1
ATOM 856 C C . CYS A 1 115 ? 11.908 19.877 -11.504 1.00 64.25 115 CYS A C 1
ATOM 858 O O . CYS A 1 115 ? 11.229 19.804 -12.522 1.00 64.25 115 CYS A O 1
ATOM 860 N N . ARG A 1 116 ? 12.495 21.032 -11.146 1.00 71.69 116 ARG A N 1
ATOM 861 C CA . ARG A 1 116 ? 12.348 22.276 -11.931 1.00 71.69 116 ARG A CA 1
ATOM 862 C C . ARG A 1 116 ? 13.023 22.207 -13.298 1.00 71.69 116 ARG A C 1
ATOM 864 O O . ARG A 1 116 ? 12.482 22.753 -14.250 1.00 71.69 116 ARG A O 1
ATOM 871 N N . THR A 1 117 ? 14.174 21.546 -13.414 1.00 70.38 117 THR A N 1
ATOM 872 C CA . THR A 1 117 ? 14.849 21.357 -14.711 1.00 70.38 117 THR A CA 1
ATOM 873 C C . THR A 1 117 ? 14.132 20.348 -15.598 1.00 70.38 117 THR A C 1
ATOM 875 O O . THR A 1 117 ? 14.114 20.535 -16.809 1.00 70.38 117 THR A O 1
ATOM 878 N N . LEU A 1 118 ? 13.514 19.313 -15.025 1.00 67.44 118 LEU A N 1
ATOM 879 C CA . LEU A 1 118 ? 12.696 18.366 -15.783 1.00 67.44 118 LEU A CA 1
ATOM 880 C C . LEU A 1 118 ? 11.386 19.000 -16.275 1.00 67.44 118 LEU A C 1
ATOM 882 O O . LEU A 1 118 ? 11.027 18.792 -17.427 1.00 67.44 118 LEU A O 1
ATOM 886 N N . VAL A 1 119 ? 10.721 19.824 -15.456 1.00 68.44 119 VAL A N 1
ATOM 887 C CA . VAL A 1 119 ? 9.501 20.553 -15.861 1.00 68.44 119 VAL A CA 1
ATOM 888 C C . VAL A 1 119 ? 9.810 21.630 -16.906 1.00 68.44 119 VAL A C 1
ATOM 890 O O . VAL A 1 119 ? 9.087 21.748 -17.883 1.00 68.44 119 VAL A O 1
ATOM 893 N N . ALA A 1 120 ? 10.918 22.364 -16.766 1.00 55.72 120 ALA A N 1
ATOM 894 C CA . ALA A 1 120 ? 11.317 23.386 -17.740 1.00 55.72 120 ALA A CA 1
ATOM 895 C C . ALA A 1 120 ? 11.809 22.823 -19.088 1.00 55.72 120 ALA A C 1
ATOM 897 O O . ALA A 1 120 ? 11.980 23.584 -20.029 1.00 55.72 120 ALA A O 1
ATOM 898 N N . ARG A 1 121 ? 12.089 21.516 -19.177 1.00 58.44 121 ARG A N 1
ATOM 899 C CA . ARG A 1 121 ? 12.455 20.830 -20.429 1.00 58.44 121 ARG A CA 1
ATOM 900 C C . ARG A 1 121 ? 11.258 20.181 -21.131 1.00 58.44 121 ARG A C 1
ATOM 902 O O . ARG A 1 121 ? 11.451 19.569 -22.177 1.00 58.44 121 ARG A O 1
ATOM 909 N N . ALA A 1 122 ? 10.075 20.242 -20.522 1.00 53.72 122 ALA A N 1
ATOM 910 C CA . ALA A 1 122 ? 8.844 19.647 -21.033 1.00 53.72 122 ALA A CA 1
ATOM 911 C C . ALA A 1 122 ? 7.920 20.661 -21.740 1.00 53.72 122 ALA A C 1
ATOM 913 O O . ALA A 1 122 ? 6.865 20.254 -22.222 1.00 53.72 122 ALA A O 1
ATOM 914 N N . GLU A 1 123 ? 8.323 21.934 -21.825 1.00 46.28 123 GLU A N 1
ATOM 915 C CA . GLU A 1 123 ? 7.745 22.959 -22.714 1.00 46.28 123 GLU A CA 1
ATOM 916 C C . GLU A 1 123 ? 8.752 23.350 -23.799 1.00 46.28 123 GLU A C 1
ATOM 918 O O . GLU A 1 123 ? 8.305 23.653 -24.927 1.00 46.28 123 GLU A O 1
#

InterPro domains:
  IPR008139 Saposin B type domain [PS50015] (1-79)
  IPR008139 Saposin B type domain [SM00741] (2-75)
  IPR011001 Saposin-like [SSF47862] (2-75)
  IPR051428 Sphingolipid Activators and Surfactant Proteins [PTHR11480] (2-123)

pLDDT: mean 74.44, std 20.41, range [37.09, 96.56]

Foldseek 3Di:
DQLLVVQLVVLVVLLVVLPDPVVVVVQVVVLVPPQVVPPVCSVVSSVVSSVVSNVVSVVSNPDRSNVVCVVVVSDPDPPPDDPDPDDDDDDDDDDDDDDDDPDDDPDDDPPVVVVVVVVVVVD

Radius of gyration: 22.83 Å; chains: 1; bounding box: 41×51×58 Å